Protein AF-A0A1D8RWJ7-F1 (afdb_monomer_lite)

Sequence (72 aa):
MGSNKRAIVESRNDGDPINPNVRSFYNSLDGRYEMAEDINLSNNEDFIVQGVRTDDFDLDMNKIIEFLLVEG

Radius of gyration: 12.13 Å; chains: 1; bounding box: 30×28×27 Å

Foldseek 3Di:
DAQQWDWAFPAADPVHRQQGWTWTFDHNVVRDGDQIDTDRRVPDPHGDPDDDDCVVRVHDPVVVVVSVVVSD

Structure (mmCIF, N/CA/C/O backbone):
data_AF-A0A1D8RWJ7-F1
#
_entry.id   AF-A0A1D8RWJ7-F1
#
loop_
_atom_site.group_PDB
_atom_site.id
_atom_site.type_symbol
_atom_site.label_atom_id
_atom_site.label_alt_id
_atom_site.label_comp_id
_atom_site.label_asym_id
_atom_site.label_entity_id
_atom_site.label_seq_id
_atom_site.pdbx_PDB_ins_code
_atom_site.Cartn_x
_atom_site.Cartn_y
_atom_site.Cartn_z
_atom_site.occupancy
_atom_site.B_iso_or_equiv
_atom_site.auth_seq_id
_atom_site.auth_comp_id
_atom_site.auth_asym_id
_atom_site.auth_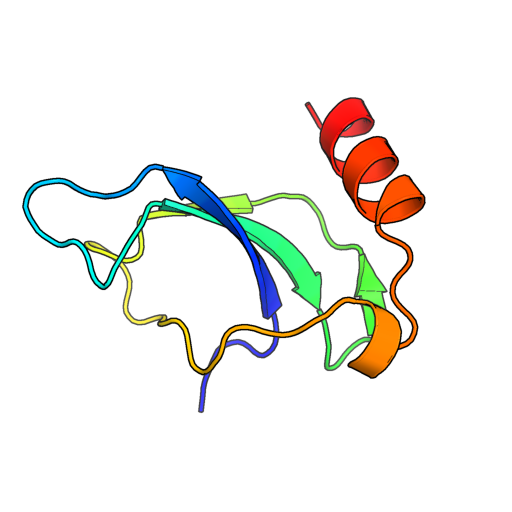atom_id
_atom_site.pdbx_PDB_model_num
ATOM 1 N N . MET A 1 1 ? 8.129 -15.054 -2.399 1.00 54.47 1 MET A N 1
ATOM 2 C CA . MET A 1 1 ? 6.935 -14.694 -1.606 1.00 54.47 1 MET A CA 1
ATOM 3 C C . MET A 1 1 ? 7.019 -13.194 -1.397 1.00 54.47 1 MET A C 1
ATOM 5 O O . MET A 1 1 ? 8.095 -12.755 -1.021 1.00 54.47 1 MET A O 1
ATOM 9 N N . GLY A 1 2 ? 5.985 -12.429 -1.758 1.00 70.06 2 GLY A N 1
ATOM 10 C CA . GLY A 1 2 ? 5.993 -10.965 -1.595 1.00 70.06 2 GLY A CA 1
ATOM 11 C C . GLY A 1 2 ? 5.844 -10.553 -0.127 1.00 70.06 2 GLY A C 1
ATOM 12 O O . GLY A 1 2 ? 5.535 -11.399 0.715 1.00 70.06 2 GLY A O 1
ATOM 13 N N . SER A 1 3 ? 6.030 -9.267 0.179 1.00 79.25 3 SER A N 1
ATOM 14 C CA . SER A 1 3 ? 6.000 -8.728 1.552 1.00 79.25 3 SER A CA 1
ATOM 15 C C . SER A 1 3 ? 4.665 -8.876 2.296 1.00 79.25 3 SER A C 1
ATOM 17 O O . SER A 1 3 ? 4.612 -8.657 3.502 1.00 79.25 3 SER A O 1
ATOM 19 N N . ASN A 1 4 ? 3.582 -9.265 1.609 1.00 87.88 4 ASN A N 1
ATOM 20 C CA . ASN A 1 4 ? 2.199 -9.307 2.117 1.00 87.88 4 ASN A CA 1
ATOM 21 C C . ASN A 1 4 ? 1.654 -7.945 2.577 1.00 87.88 4 ASN A C 1
ATOM 23 O O . ASN A 1 4 ? 0.574 -7.865 3.178 1.00 87.88 4 ASN A O 1
ATOM 27 N N . LYS A 1 5 ? 2.365 -6.867 2.248 1.00 91.75 5 LYS A N 1
ATOM 28 C CA . LYS A 1 5 ? 1.900 -5.504 2.446 1.00 91.75 5 LYS A CA 1
ATOM 29 C C . LYS A 1 5 ? 0.967 -5.087 1.313 1.00 91.75 5 LYS A C 1
ATOM 31 O O . LYS A 1 5 ? 1.029 -5.599 0.195 1.00 91.75 5 LYS A O 1
ATOM 36 N N . ARG A 1 6 ? 0.090 -4.136 1.612 1.00 92.50 6 ARG A N 1
ATOM 37 C CA . ARG A 1 6 ? -0.690 -3.391 0.626 1.00 92.50 6 ARG A CA 1
ATOM 38 C C . ARG A 1 6 ? -0.182 -1.972 0.585 1.00 92.50 6 ARG A C 1
ATOM 40 O O . ARG A 1 6 ? 0.143 -1.384 1.618 1.00 92.50 6 ARG A O 1
ATOM 47 N N . ALA A 1 7 ? -0.134 -1.453 -0.627 1.00 93.88 7 ALA A N 1
ATOM 48 C CA . ALA A 1 7 ? 0.379 -0.138 -0.914 1.00 93.88 7 ALA A CA 1
ATOM 49 C C . ALA A 1 7 ? -0.483 0.539 -1.975 1.00 93.88 7 ALA A C 1
ATOM 51 O O . ALA A 1 7 ? -1.124 -0.135 -2.787 1.00 93.88 7 ALA A O 1
ATOM 52 N N . ILE A 1 8 ? -0.493 1.868 -1.960 1.00 92.94 8 ILE A N 1
ATOM 53 C CA . ILE A 1 8 ? -0.989 2.667 -3.078 1.00 92.94 8 ILE A CA 1
ATOM 54 C C . ILE A 1 8 ? 0.179 3.014 -3.999 1.00 92.94 8 ILE A C 1
ATOM 56 O O . ILE A 1 8 ? 1.304 3.194 -3.540 1.00 92.94 8 ILE A O 1
ATOM 60 N N . VAL A 1 9 ? -0.077 3.104 -5.301 1.00 93.44 9 VAL A N 1
ATOM 61 C CA . VAL A 1 9 ? 0.912 3.628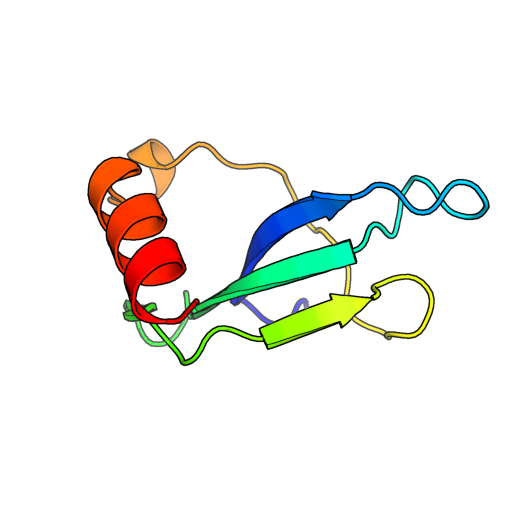 -6.249 1.00 93.44 9 VAL A CA 1
ATOM 62 C C . VAL A 1 9 ? 0.838 5.149 -6.208 1.00 93.44 9 VAL A C 1
ATOM 64 O O . VAL A 1 9 ? -0.207 5.709 -6.530 1.00 93.44 9 VAL A O 1
ATOM 67 N N . GLU A 1 10 ? 1.932 5.810 -5.833 1.00 91.88 10 GLU A N 1
ATOM 68 C CA . GLU A 1 10 ? 1.980 7.277 -5.774 1.00 91.88 10 GLU A CA 1
ATOM 69 C C . GLU A 1 10 ? 2.518 7.882 -7.066 1.00 91.88 10 GLU A C 1
ATOM 71 O O . GLU A 1 10 ? 2.001 8.881 -7.567 1.00 91.88 10 GLU A O 1
ATOM 76 N N . SER A 1 11 ? 3.553 7.268 -7.640 1.00 92.81 11 SER A N 1
ATOM 77 C CA . SER A 1 11 ? 4.132 7.735 -8.895 1.00 92.81 11 SER A CA 1
ATOM 78 C C . SER A 1 11 ? 4.773 6.603 -9.683 1.00 92.81 11 SER A C 1
ATOM 80 O O . SER A 1 11 ? 5.242 5.604 -9.142 1.00 92.81 11 SER A O 1
ATOM 82 N N . ARG A 1 12 ? 4.797 6.765 -11.005 1.00 91.25 12 ARG A N 1
ATOM 83 C CA . ARG A 1 12 ? 5.500 5.860 -11.911 1.00 91.25 12 ARG A CA 1
ATOM 84 C C . ARG A 1 12 ? 6.975 6.247 -11.964 1.00 91.25 12 ARG A C 1
ATOM 86 O O . ARG A 1 12 ? 7.289 7.427 -12.070 1.00 91.25 12 ARG A O 1
ATOM 93 N N . ASN A 1 13 ? 7.863 5.260 -11.982 1.00 88.88 13 ASN A N 1
ATOM 94 C CA . ASN A 1 13 ? 9.257 5.486 -12.344 1.00 88.88 13 ASN A CA 1
ATOM 95 C C . ASN A 1 13 ? 9.374 5.487 -13.878 1.00 88.88 13 ASN A C 1
ATOM 97 O O . ASN A 1 13 ? 9.118 4.467 -14.515 1.00 88.88 13 ASN A O 1
ATOM 101 N N . ASP A 1 14 ? 9.724 6.624 -14.493 1.00 85.44 14 ASP A N 1
ATOM 102 C CA . ASP A 1 14 ? 9.760 6.765 -15.964 1.00 85.44 14 ASP A CA 1
ATOM 103 C C . ASP A 1 14 ? 10.715 5.768 -16.641 1.00 85.44 14 ASP A C 1
ATOM 105 O O . ASP A 1 14 ? 10.414 5.241 -17.712 1.00 85.44 14 ASP A O 1
ATOM 109 N N . GLY A 1 15 ? 11.851 5.480 -15.997 1.00 86.69 15 GLY A N 1
ATOM 110 C CA . GLY A 1 15 ? 12.834 4.501 -16.471 1.00 86.69 15 GLY A CA 1
ATOM 111 C C . GLY A 1 15 ? 12.481 3.045 -16.158 1.00 86.69 15 GLY A C 1
ATOM 112 O O . GLY A 1 15 ? 13.014 2.152 -16.811 1.00 86.69 15 GLY A O 1
ATOM 113 N N . ASP A 1 16 ? 11.579 2.804 -15.202 1.00 87.69 16 ASP A N 1
ATOM 114 C CA . ASP A 1 16 ? 11.135 1.462 -14.819 1.00 87.69 16 ASP A CA 1
ATOM 115 C C . ASP A 1 16 ? 9.638 1.428 -14.437 1.00 87.69 16 ASP A C 1
ATOM 117 O O . ASP A 1 16 ? 9.261 1.381 -13.263 1.00 87.69 16 ASP A O 1
ATOM 121 N N . PRO A 1 17 ? 8.744 1.472 -15.439 1.00 85.94 17 PRO A N 1
ATOM 122 C CA . PRO A 1 17 ? 7.300 1.551 -15.241 1.00 85.94 17 PRO A CA 1
ATOM 123 C C . PRO A 1 17 ? 6.656 0.474 -14.375 1.00 85.94 17 PRO A C 1
ATOM 125 O O . PRO A 1 17 ? 5.583 0.716 -13.824 1.00 85.94 17 PRO A O 1
ATOM 128 N N . ILE A 1 18 ? 7.240 -0.724 -14.358 1.00 89.56 18 I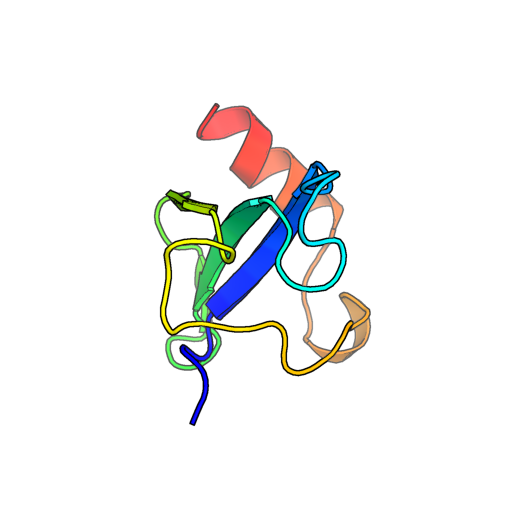LE A N 1
ATOM 129 C CA . ILE A 1 18 ? 6.678 -1.894 -13.677 1.00 89.56 18 ILE A CA 1
ATOM 130 C C . ILE A 1 18 ? 7.071 -1.938 -12.199 1.00 89.56 18 ILE A C 1
ATOM 132 O O . ILE A 1 18 ? 6.402 -2.617 -11.424 1.00 89.56 18 ILE A O 1
ATOM 136 N N . ASN A 1 19 ? 8.081 -1.155 -11.811 1.00 93.19 19 ASN A N 1
ATOM 137 C CA . ASN A 1 19 ? 8.526 -0.976 -10.436 1.00 93.19 19 ASN A CA 1
ATOM 138 C C . ASN A 1 19 ? 8.322 0.488 -10.015 1.00 93.19 19 ASN A C 1
ATOM 140 O O . ASN A 1 19 ? 9.287 1.249 -9.969 1.00 93.19 19 ASN A O 1
ATOM 144 N N . PRO A 1 20 ? 7.075 0.925 -9.761 1.00 95.56 20 PRO A N 1
ATOM 145 C CA . PRO A 1 20 ? 6.760 2.306 -9.392 1.00 95.56 20 PRO A CA 1
ATOM 146 C C . PRO A 1 20 ? 7.172 2.658 -7.951 1.00 95.56 20 PRO A C 1
ATOM 148 O O . PRO A 1 20 ? 7.569 1.794 -7.169 1.00 95.56 20 PRO A O 1
ATOM 151 N N . ASN A 1 21 ? 7.009 3.930 -7.579 1.00 94.75 21 ASN A N 1
ATOM 152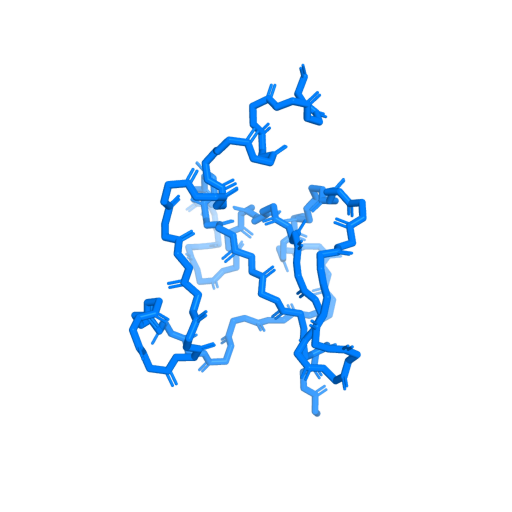 C CA . ASN A 1 21 ? 7.028 4.337 -6.177 1.00 94.75 21 ASN A CA 1
ATOM 153 C C . ASN A 1 21 ? 5.657 4.065 -5.561 1.00 94.75 21 ASN A C 1
ATOM 155 O O . ASN A 1 21 ? 4.617 4.463 -6.105 1.00 94.75 21 ASN A O 1
ATOM 159 N N . VAL A 1 22 ? 5.663 3.382 -4.427 1.00 94.81 22 VAL A N 1
ATOM 160 C CA . VAL A 1 22 ? 4.459 2.982 -3.710 1.00 94.81 22 VAL A CA 1
ATOM 161 C C . VAL A 1 22 ? 4.542 3.421 -2.260 1.00 94.81 22 VAL A C 1
ATOM 163 O O . VAL A 1 22 ? 5.626 3.469 -1.688 1.00 94.81 22 VAL A O 1
ATOM 166 N N . ARG A 1 23 ? 3.390 3.684 -1.651 1.00 94.31 23 ARG A N 1
ATOM 167 C CA . ARG A 1 23 ? 3.279 3.969 -0.222 1.00 94.31 23 ARG A CA 1
ATOM 168 C C . ARG A 1 23 ? 2.549 2.828 0.458 1.00 94.31 23 ARG A C 1
ATOM 170 O O . ARG A 1 23 ? 1.354 2.624 0.224 1.00 94.31 23 ARG A O 1
ATOM 177 N N . SER A 1 24 ? 3.284 2.020 1.218 1.00 93.75 24 SER A N 1
ATOM 178 C CA . SER A 1 24 ? 2.726 0.880 1.952 1.00 93.75 24 SER A CA 1
ATOM 179 C C . SER A 1 24 ? 1.998 1.358 3.203 1.00 93.75 24 SER A C 1
ATOM 181 O O . SER A 1 24 ? 2.453 2.302 3.833 1.00 93.75 24 SER A O 1
ATOM 183 N N . PHE A 1 25 ? 0.855 0.753 3.531 1.00 92.81 25 PHE A N 1
ATOM 184 C CA . PHE A 1 25 ? -0.018 1.245 4.613 1.00 92.81 25 PHE A CA 1
ATOM 185 C C . PHE A 1 25 ? -0.737 0.143 5.404 1.00 92.81 25 PHE A C 1
ATOM 187 O O . PHE A 1 25 ? -1.408 0.420 6.397 1.00 92.81 25 PHE A O 1
ATOM 194 N N . TYR A 1 26 ? -0.668 -1.113 4.958 1.00 92.12 26 TYR A N 1
ATOM 195 C CA . TYR A 1 26 ? -1.416 -2.204 5.580 1.00 92.12 26 TYR A CA 1
ATOM 196 C C . TYR A 1 26 ? -0.690 -3.531 5.429 1.00 92.12 26 TYR A C 1
ATOM 198 O O . TYR A 1 26 ? -0.179 -3.846 4.353 1.00 92.12 26 TYR A O 1
ATOM 206 N N . ASN A 1 27 ? -0.702 -4.341 6.479 1.00 91.38 27 ASN A N 1
ATOM 207 C CA . ASN A 1 27 ? -0.117 -5.672 6.483 1.00 91.38 27 ASN A CA 1
ATOM 208 C C . ASN A 1 27 ? -1.231 -6.721 6.475 1.00 91.38 27 ASN A C 1
ATOM 210 O O . ASN A 1 27 ? -2.036 -6.811 7.402 1.00 91.38 27 ASN A O 1
ATOM 214 N N . SER A 1 28 ? -1.279 -7.518 5.405 1.00 87.19 28 SER A N 1
ATOM 215 C CA . SER A 1 28 ? -2.336 -8.517 5.211 1.00 87.19 28 SER A CA 1
ATOM 216 C C . SER A 1 28 ? -2.168 -9.754 6.094 1.00 87.19 28 SER A C 1
ATOM 218 O O . SER A 1 28 ? -3.133 -10.493 6.256 1.00 87.19 28 SER A O 1
ATOM 220 N N . LEU A 1 29 ? -0.973 -10.000 6.644 1.00 87.88 29 LEU A N 1
ATOM 221 C CA . LEU A 1 29 ? -0.754 -11.089 7.600 1.00 87.88 29 LEU A CA 1
ATOM 222 C C . LEU A 1 29 ? -1.312 -10.721 8.973 1.00 87.88 29 LEU A C 1
ATOM 224 O O . LEU A 1 29 ? -2.009 -11.523 9.587 1.00 87.88 29 LEU A O 1
ATOM 228 N N . ASP A 1 30 ? -1.029 -9.500 9.427 1.00 87.06 30 ASP A N 1
ATOM 229 C CA . ASP A 1 30 ? -1.475 -9.003 10.732 1.00 87.06 30 ASP A CA 1
ATOM 230 C C . ASP A 1 30 ? -2.893 -8.407 10.701 1.00 87.06 30 ASP A C 1
ATOM 232 O O . ASP A 1 30 ? -3.472 -8.131 11.751 1.00 87.06 30 ASP A O 1
ATOM 236 N N . GLY A 1 31 ? -3.460 -8.194 9.508 1.00 88.69 31 GLY A N 1
ATOM 237 C CA . GLY A 1 31 ? -4.817 -7.675 9.330 1.00 88.69 31 GLY A CA 1
ATOM 238 C C . GLY A 1 31 ? -4.998 -6.252 9.863 1.00 88.69 31 GLY A C 1
ATOM 239 O O . GLY A 1 31 ? -6.088 -5.887 10.308 1.00 88.69 31 GLY A O 1
ATOM 240 N N . ARG A 1 32 ? -3.936 -5.440 9.849 1.00 89.44 32 ARG A N 1
ATOM 241 C C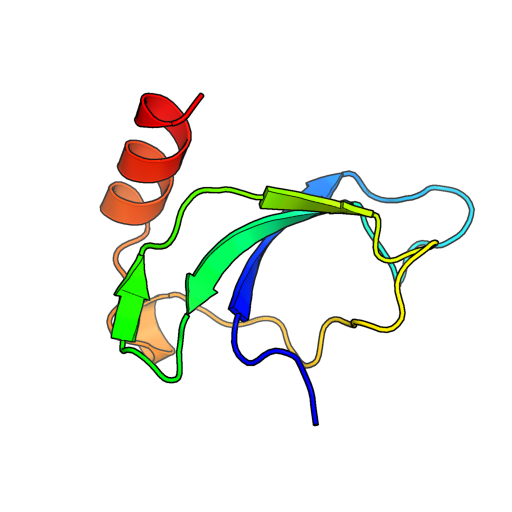A . ARG A 1 32 ? -3.931 -4.098 10.445 1.00 89.44 32 ARG A CA 1
ATOM 242 C C . ARG A 1 32 ? -3.168 -3.085 9.602 1.00 89.44 32 ARG A C 1
ATOM 244 O O . ARG A 1 32 ? -2.268 -3.436 8.839 1.00 89.44 32 ARG A O 1
ATOM 251 N N . TYR A 1 33 ? -3.525 -1.821 9.805 1.00 89.88 33 TYR A N 1
ATOM 252 C CA . TYR A 1 33 ? -2.752 -0.687 9.317 1.00 89.88 33 TYR A CA 1
ATOM 253 C C . TYR A 1 33 ? -1.400 -0.637 10.030 1.00 89.88 33 TYR A C 1
ATOM 255 O O . TYR A 1 33 ? -1.306 -0.910 11.231 1.00 89.88 33 TYR A O 1
ATOM 263 N N . GLU A 1 34 ? -0.365 -0.302 9.275 1.00 90.88 34 GLU A N 1
ATOM 264 C CA . GLU A 1 34 ? 0.992 -0.074 9.768 1.00 90.88 34 GLU A CA 1
ATOM 265 C C . GLU A 1 34 ? 1.433 1.327 9.356 1.00 90.88 34 GLU A C 1
ATOM 267 O O . GLU A 1 34 ? 0.843 1.912 8.449 1.00 90.88 34 GLU A O 1
ATOM 272 N N . MET A 1 35 ? 2.468 1.849 10.019 1.00 89.25 35 MET A N 1
ATOM 273 C CA . MET A 1 35 ? 3.053 3.146 9.681 1.00 89.25 35 MET A CA 1
ATOM 274 C C . MET A 1 35 ? 3.350 3.222 8.183 1.00 89.25 35 MET A C 1
ATOM 276 O O . MET A 1 35 ? 3.932 2.289 7.619 1.00 89.25 35 MET A O 1
ATOM 280 N N . ALA A 1 36 ? 2.928 4.320 7.557 1.00 91.62 36 ALA A N 1
ATOM 281 C CA . ALA A 1 36 ? 3.068 4.465 6.120 1.00 91.62 36 ALA A CA 1
ATOM 282 C C . ALA A 1 36 ? 4.549 4.564 5.721 1.00 91.62 36 ALA A C 1
ATOM 284 O O . ALA A 1 36 ? 5.296 5.359 6.288 1.00 91.62 36 ALA A O 1
ATOM 285 N N . GLU A 1 37 ? 4.968 3.774 4.733 1.00 91.69 37 GLU A N 1
ATOM 286 C CA . GLU A 1 37 ? 6.355 3.754 4.248 1.00 91.69 37 GLU A CA 1
ATOM 287 C C . GLU A 1 37 ? 6.396 3.966 2.736 1.00 91.69 37 GLU A C 1
ATOM 289 O O . GLU A 1 37 ? 5.744 3.226 1.989 1.00 91.69 37 GLU A O 1
ATOM 294 N N . ASP A 1 38 ? 7.185 4.951 2.305 1.00 93.00 38 ASP A N 1
ATOM 295 C CA . ASP A 1 38 ? 7.442 5.244 0.898 1.00 93.00 38 ASP A CA 1
ATOM 296 C C . ASP A 1 38 ? 8.552 4.339 0.367 1.00 93.00 38 ASP A C 1
ATOM 298 O O . ASP A 1 38 ? 9.698 4.367 0.824 1.00 93.00 38 ASP A O 1
ATOM 302 N N . ILE A 1 39 ? 8.208 3.529 -0.627 1.00 92.62 39 ILE A N 1
ATOM 303 C CA . ILE A 1 39 ? 9.073 2.499 -1.183 1.00 92.62 39 ILE A CA 1
ATOM 304 C C . ILE A 1 39 ? 9.236 2.761 -2.672 1.00 92.62 39 ILE A C 1
ATOM 306 O O . ILE A 1 39 ? 8.279 2.714 -3.447 1.00 92.62 39 ILE A O 1
ATOM 310 N N . ASN A 1 40 ? 10.479 2.972 -3.093 1.00 93.06 40 ASN A N 1
ATOM 311 C CA . ASN A 1 40 ? 10.827 2.917 -4.503 1.00 93.06 40 ASN A CA 1
ATOM 312 C C . ASN A 1 40 ? 11.131 1.467 -4.898 1.00 93.06 40 ASN A C 1
ATOM 314 O O . ASN A 1 40 ? 12.207 0.953 -4.582 1.00 93.06 40 ASN A O 1
ATOM 318 N N . LEU A 1 41 ? 10.206 0.824 -5.617 1.00 93.56 41 LEU A N 1
ATOM 319 C CA . LEU A 1 41 ? 10.372 -0.567 -6.041 1.00 93.56 41 LEU A CA 1
ATOM 320 C C . LEU A 1 41 ? 11.503 -0.749 -7.064 1.00 93.56 41 LEU A C 1
ATOM 322 O O . LEU A 1 41 ? 12.027 -1.848 -7.178 1.00 93.56 41 LEU A O 1
ATOM 326 N N . SER A 1 42 ? 11.944 0.299 -7.773 1.00 91.94 42 SER A N 1
ATOM 327 C CA . SER A 1 42 ? 13.059 0.173 -8.729 1.00 91.94 42 SER A CA 1
ATOM 328 C C . SER A 1 42 ? 14.398 -0.117 -8.042 1.00 91.94 42 SER A C 1
ATOM 330 O O . SER A 1 42 ? 15.339 -0.576 -8.683 1.00 91.94 42 SER A O 1
ATOM 332 N N . ASN A 1 43 ? 14.499 0.198 -6.747 1.00 90.44 43 ASN A N 1
ATOM 333 C CA . ASN A 1 43 ? 15.695 0.013 -5.925 1.00 90.44 43 ASN A CA 1
ATOM 334 C C . ASN A 1 43 ? 15.463 -1.002 -4.793 1.00 90.44 43 ASN A C 1
ATOM 336 O O . ASN A 1 43 ? 16.248 -1.046 -3.844 1.00 90.44 43 ASN A O 1
ATOM 340 N N . ASN A 1 44 ? 14.376 -1.773 -4.854 1.00 87.06 44 ASN A N 1
ATOM 341 C CA . ASN A 1 44 ? 13.993 -2.732 -3.827 1.00 87.06 44 ASN A CA 1
ATOM 342 C C . ASN A 1 44 ? 13.828 -4.133 -4.434 1.00 87.06 44 ASN A C 1
ATOM 344 O O . ASN A 1 44 ? 13.630 -4.279 -5.636 1.00 87.06 44 ASN A O 1
ATOM 348 N N . GLU A 1 45 ? 13.922 -5.168 -3.603 1.00 87.38 45 GLU A N 1
ATOM 349 C CA . GLU A 1 45 ? 13.659 -6.550 -4.029 1.00 87.38 45 GLU A CA 1
ATOM 350 C C . GLU A 1 45 ? 12.159 -6.889 -4.004 1.00 87.38 45 GLU A C 1
ATOM 352 O O . GLU A 1 45 ? 11.748 -7.919 -4.542 1.00 87.38 45 GLU A O 1
ATOM 357 N N . ASP A 1 46 ? 11.340 -6.047 -3.365 1.00 89.44 46 ASP A N 1
ATOM 358 C CA . ASP A 1 46 ? 9.887 -6.206 -3.337 1.00 89.44 46 ASP A CA 1
ATOM 359 C C . ASP A 1 46 ? 9.239 -5.810 -4.672 1.00 89.44 46 ASP A C 1
ATOM 361 O O . ASP A 1 46 ? 9.801 -5.061 -5.469 1.00 89.44 46 ASP A O 1
ATOM 365 N N . PHE A 1 47 ? 8.037 -6.324 -4.927 1.00 91.00 47 PHE A N 1
ATOM 366 C CA . PHE A 1 47 ? 7.366 -6.161 -6.214 1.00 91.00 47 PHE A CA 1
ATOM 367 C C . PHE A 1 47 ? 5.846 -6.259 -6.098 1.00 91.00 47 PHE A C 1
ATOM 369 O O . PHE A 1 47 ? 5.285 -6.899 -5.206 1.00 91.00 47 PHE A O 1
ATOM 376 N N . ILE A 1 48 ? 5.152 -5.657 -7.065 1.00 91.19 48 ILE A N 1
ATOM 377 C CA . ILE A 1 48 ? 3.695 -5.741 -7.147 1.00 91.19 48 ILE A CA 1
ATOM 378 C C . ILE A 1 48 ? 3.306 -7.129 -7.660 1.00 91.19 48 ILE A C 1
ATOM 380 O O . ILE A 1 48 ? 3.583 -7.489 -8.801 1.00 91.19 48 ILE A O 1
ATOM 384 N N . VAL A 1 49 ? 2.613 -7.899 -6.820 1.00 91.00 49 VAL A N 1
ATOM 385 C CA . VAL A 1 49 ? 2.072 -9.213 -7.207 1.00 91.00 49 VAL A CA 1
ATOM 386 C C . VAL A 1 49 ? 0.796 -9.061 -8.038 1.00 91.00 49 VAL A C 1
ATOM 388 O O . VAL A 1 49 ? 0.620 -9.759 -9.033 1.00 91.00 49 VAL A O 1
ATOM 391 N N . GLN A 1 50 ? -0.112 -8.172 -7.626 1.00 89.38 50 GLN A N 1
ATOM 392 C CA . GLN A 1 50 ? -1.387 -7.928 -8.304 1.00 89.38 50 GLN A CA 1
ATOM 393 C C . GLN A 1 50 ? -2.027 -6.614 -7.846 1.00 89.38 50 GLN A C 1
ATOM 395 O O . GLN A 1 50 ? -1.882 -6.211 -6.692 1.00 89.38 50 GLN A O 1
ATOM 400 N N . GLY A 1 51 ? -2.783 -5.980 -8.745 1.00 88.62 51 GLY A N 1
ATOM 401 C CA . GLY A 1 51 ? -3.724 -4.922 -8.388 1.00 88.62 51 GLY A CA 1
ATOM 402 C C . GLY A 1 51 ? -5.016 -5.526 -7.844 1.00 88.62 51 GLY A C 1
ATOM 403 O O . GLY A 1 51 ? -5.515 -6.513 -8.380 1.00 88.62 51 GLY A O 1
ATOM 404 N N . VAL A 1 52 ? -5.557 -4.934 -6.786 1.00 87.50 52 VAL A N 1
ATOM 405 C CA . VAL A 1 52 ? -6.737 -5.441 -6.077 1.00 87.50 52 VAL A CA 1
ATOM 406 C C . VAL A 1 52 ? -7.748 -4.327 -5.864 1.00 87.50 52 VAL A C 1
ATOM 408 O O . VAL A 1 52 ? -7.369 -3.160 -5.753 1.00 87.50 52 VAL A O 1
ATOM 411 N N . ARG A 1 53 ? -9.033 -4.678 -5.785 1.00 86.25 53 ARG A N 1
ATOM 412 C CA . ARG A 1 53 ? -10.052 -3.762 -5.269 1.00 86.25 53 ARG A CA 1
ATOM 413 C C . ARG A 1 53 ? -10.084 -3.869 -3.753 1.00 86.25 53 ARG A C 1
ATOM 415 O O . ARG A 1 53 ? -9.719 -4.895 -3.185 1.00 86.25 53 ARG A O 1
ATOM 422 N N . THR A 1 54 ? -10.503 -2.804 -3.093 1.00 82.62 54 THR A N 1
ATOM 423 C CA . THR A 1 54 ? -10.604 -2.787 -1.633 1.00 82.62 54 THR A CA 1
ATOM 424 C C . THR A 1 54 ? -11.713 -3.708 -1.124 1.00 82.62 54 THR A C 1
ATOM 426 O O . THR A 1 54 ? -11.526 -4.355 -0.097 1.00 82.62 54 THR A O 1
ATOM 429 N N . ASP A 1 55 ? -12.801 -3.856 -1.890 1.00 83.50 55 ASP A N 1
ATOM 430 C CA . ASP A 1 55 ? -13.938 -4.726 -1.556 1.00 83.50 55 ASP A CA 1
ATOM 431 C C . ASP A 1 55 ? -13.554 -6.212 -1.457 1.00 83.50 55 ASP A C 1
ATOM 433 O O . ASP A 1 55 ? -14.125 -6.943 -0.655 1.00 83.50 55 ASP A O 1
ATOM 437 N N . ASP A 1 56 ? -12.551 -6.664 -2.222 1.00 83.88 56 ASP A N 1
ATOM 438 C CA . ASP A 1 56 ? -12.054 -8.049 -2.170 1.00 83.88 56 ASP A CA 1
ATOM 439 C C . ASP A 1 56 ? -11.383 -8.396 -0.826 1.00 83.88 56 ASP A C 1
ATOM 441 O O . ASP A 1 56 ? -11.122 -9.565 -0.542 1.00 83.88 56 ASP A O 1
ATOM 445 N N . PHE A 1 57 ? -11.067 -7.391 -0.003 1.00 79.75 57 PHE A N 1
ATOM 446 C CA . PHE A 1 57 ? -10.260 -7.549 1.207 1.00 79.75 57 PHE A CA 1
ATOM 447 C C . PHE A 1 57 ? -10.852 -6.870 2.442 1.00 79.75 57 PHE A C 1
ATOM 449 O O . PHE A 1 57 ? -10.126 -6.655 3.409 1.00 79.75 57 PHE A O 1
ATOM 456 N N . ASP A 1 58 ? -12.147 -6.543 2.407 1.00 83.25 58 ASP A N 1
ATOM 457 C CA . ASP A 1 58 ? -12.853 -5.846 3.494 1.00 83.25 58 ASP A CA 1
ATOM 458 C C . ASP A 1 58 ? -12.172 -4.520 3.894 1.00 83.25 58 ASP A C 1
ATOM 460 O O . ASP A 1 58 ? -12.224 -4.063 5.035 1.00 83.25 58 ASP A O 1
ATOM 464 N N . LEU A 1 59 ? -11.485 -3.893 2.934 1.00 84.75 59 LEU A N 1
ATOM 465 C CA . LEU A 1 59 ? -10.844 -2.602 3.127 1.00 84.75 59 LEU A CA 1
ATOM 466 C C . LEU A 1 59 ? -11.794 -1.489 2.696 1.00 84.75 59 LEU A C 1
ATOM 468 O O . LEU A 1 59 ? -12.466 -1.574 1.670 1.00 84.75 59 LEU A O 1
ATOM 472 N N . ASP A 1 60 ? -11.802 -0.403 3.460 1.00 87.88 60 ASP A N 1
ATOM 473 C CA . ASP A 1 60 ? -12.579 0.794 3.149 1.00 87.88 60 ASP A CA 1
ATOM 474 C C . ASP A 1 60 ? -11.645 1.859 2.568 1.00 87.88 60 ASP A C 1
ATOM 476 O O . ASP A 1 60 ? -10.731 2.331 3.251 1.00 87.88 60 ASP A O 1
ATOM 480 N N . MET A 1 61 ? -11.867 2.246 1.306 1.00 86.44 61 MET 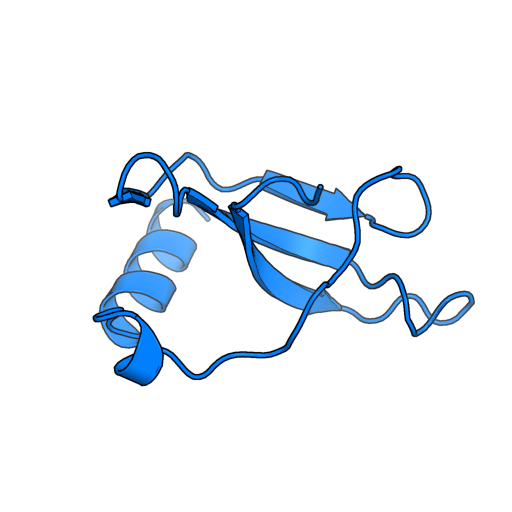A N 1
ATOM 481 C CA . MET A 1 61 ? -11.077 3.299 0.661 1.00 86.44 61 MET A CA 1
ATOM 482 C C . MET A 1 61 ? -11.102 4.609 1.450 1.00 86.44 61 MET A C 1
ATOM 484 O O . MET A 1 61 ? -10.063 5.251 1.546 1.00 86.44 61 MET A O 1
ATOM 488 N N . ASN A 1 62 ? -12.228 4.998 2.055 1.00 90.06 62 ASN A N 1
ATOM 489 C CA . ASN A 1 62 ? -12.291 6.239 2.830 1.00 90.06 62 ASN A CA 1
ATOM 490 C C . ASN A 1 62 ? -11.380 6.165 4.056 1.00 90.06 62 ASN A C 1
ATOM 492 O O . ASN A 1 62 ? -10.671 7.126 4.332 1.00 90.06 62 ASN A O 1
ATOM 496 N N . LYS A 1 63 ? -11.334 5.014 4.740 1.00 89.38 63 LYS A N 1
ATOM 497 C CA . LYS A 1 63 ? -10.408 4.802 5.866 1.00 89.38 63 LYS A CA 1
ATOM 498 C C . LYS A 1 63 ? -8.953 4.786 5.420 1.00 89.38 63 LYS A C 1
ATOM 500 O O . LYS A 1 63 ? -8.104 5.303 6.131 1.00 89.38 63 LYS A O 1
ATOM 505 N N . ILE A 1 64 ? -8.656 4.202 4.256 1.00 89.75 64 ILE A N 1
ATOM 506 C CA . ILE A 1 64 ? -7.298 4.215 3.691 1.00 89.75 64 ILE A CA 1
ATOM 507 C C . ILE A 1 64 ? -6.862 5.653 3.402 1.00 89.75 64 ILE A C 1
ATOM 509 O O . ILE A 1 64 ? -5.775 6.048 3.810 1.00 89.75 64 ILE A O 1
ATOM 513 N N . ILE A 1 65 ? -7.707 6.440 2.733 1.00 89.06 65 ILE A N 1
ATOM 514 C CA . ILE A 1 65 ? -7.402 7.841 2.434 1.00 89.06 65 ILE A CA 1
ATOM 515 C C . ILE A 1 65 ? -7.277 8.660 3.724 1.00 89.06 65 ILE A C 1
ATOM 517 O O . ILE A 1 65 ? -6.315 9.405 3.858 1.00 89.06 65 ILE A O 1
ATOM 521 N N . GLU A 1 66 ? -8.189 8.501 4.687 1.00 90.81 66 GLU A N 1
ATOM 522 C CA . GLU A 1 66 ? -8.108 9.178 5.988 1.00 90.81 66 GLU A CA 1
ATOM 523 C C . GLU A 1 66 ? -6.802 8.843 6.718 1.00 90.81 66 GLU A C 1
ATOM 525 O O . GLU A 1 66 ? -6.094 9.750 7.144 1.00 90.81 66 GLU A O 1
ATOM 530 N N . PHE A 1 67 ? -6.439 7.559 6.793 1.00 89.81 67 PHE A N 1
ATOM 531 C CA . PHE A 1 67 ? -5.186 7.111 7.400 1.00 89.81 67 PHE A CA 1
ATOM 532 C C . PHE A 1 67 ? -3.967 7.769 6.742 1.00 89.81 67 PHE A C 1
ATOM 534 O O . PHE A 1 67 ? -3.122 8.337 7.429 1.00 89.81 67 PHE A O 1
ATOM 541 N N . LEU A 1 68 ? -3.905 7.749 5.409 1.00 88.81 68 LEU A N 1
ATOM 542 C CA . LEU A 1 68 ? -2.792 8.322 4.651 1.00 88.81 68 LEU A CA 1
ATOM 543 C C . LEU A 1 68 ? -2.710 9.852 4.753 1.00 88.81 68 LEU A C 1
ATOM 545 O O . LEU A 1 68 ? -1.617 10.402 4.657 1.00 88.81 68 LEU A O 1
ATOM 549 N N . LEU A 1 69 ? -3.844 10.536 4.942 1.00 87.88 69 LEU A N 1
ATOM 550 C CA . LEU A 1 69 ? -3.889 11.982 5.176 1.00 87.88 69 LEU A CA 1
ATOM 551 C C . LEU A 1 69 ? -3.458 12.362 6.597 1.00 87.88 69 LEU A C 1
ATOM 553 O O . LEU A 1 69 ? -2.902 13.437 6.780 1.00 87.88 69 LEU A O 1
ATOM 557 N N . VAL A 1 70 ? -3.741 11.522 7.597 1.00 86.62 70 VAL A N 1
ATOM 558 C CA . VAL A 1 70 ? -3.368 11.773 9.001 1.00 86.62 70 VAL A CA 1
ATOM 559 C C . VAL A 1 70 ? -1.892 11.462 9.261 1.00 86.62 70 VAL A C 1
ATOM 561 O O . VAL A 1 70 ? -1.251 12.175 10.027 1.00 86.62 70 VAL A O 1
ATOM 564 N N . GLU A 1 71 ? -1.345 10.433 8.614 1.00 79.88 71 GLU A N 1
ATOM 565 C CA . GLU A 1 71 ? 0.088 10.094 8.657 1.00 79.88 71 GLU A CA 1
ATOM 566 C C . GLU A 1 71 ? 0.951 10.994 7.739 1.00 79.88 71 GLU A C 1
ATOM 568 O O . GLU A 1 71 ? 2.159 10.777 7.628 1.00 79.88 71 GLU A O 1
ATOM 573 N N . GLY A 1 72 ? 0.338 11.954 7.029 1.00 54.28 72 GLY A N 1
ATOM 574 C CA . GLY A 1 72 ? 0.964 12.848 6.043 1.00 54.28 72 GLY A CA 1
ATOM 575 C C . GLY A 1 72 ? 1.418 14.191 6.600 1.00 54.28 72 GLY A C 1
ATOM 576 O O . GLY A 1 72 ? 0.572 14.919 7.163 1.00 54.28 72 GLY A O 1
#

Secondary structure (DSSP, 8-state):
----EEEEEEEEETTEEEEEEEEEEEETTTTEEEEEEEEEGGGSS--------SGGGT--HHHHHHHHHH--

pLDDT: mean 88.12, std 7.08, range [54.28, 95.56]